Protein AF-A0A968A2F5-F1 (afdb_monomer)

Mean predicted aligned error: 7.73 Å

Sequence (148 aa):
MAWAINLDDDSDGNVIRYNYSTGHTTAGKGFAAIWTDSTGTCDNNIVHHNVINGDLNGIAIGDDWGDGSNGTFTGIEIYNNIYYGAAGGNGVAIYDDETVDVMRNNILYAGAGGLGLYDDGGSATLTTNTNNLYYIASGNVVLFGGSG

Solvent-accessible surface area (backbone atoms only — not comparable to full-atom values): 7167 Å² total; per-residue (Å²): 132,58,58,79,38,76,41,57,58,53,42,59,63,45,76,51,62,73,46,79,47,74,63,44,50,93,78,14,68,10,47,40,31,45,39,32,94,35,88,35,46,39,32,44,32,34,42,34,48,30,40,35,36,40,22,23,19,32,31,31,36,45,71,54,89,81,70,83,40,74,36,50,48,42,61,24,32,43,31,49,29,38,26,41,31,23,70,59,1,22,18,35,34,35,16,77,45,36,42,36,43,36,38,30,49,26,37,15,33,9,16,57,86,20,33,26,67,41,65,73,48,82,56,51,42,63,73,36,56,37,58,29,41,29,32,30,63,93,72,53,76,47,70,51,70,56,82,133

Nearest PDB structures (foldseek):
  4xla-assembly1_A  TM=4.898E-01  e=2.439E+00  Enterobacteria phage HK620
  4xon-assembly1_A  TM=4.667E-01  e=4.577E+00  Enterobacteria phage HK620
  6g0x-assembly1_A  TM=3.967E-01  e=3.009E+00  Enterobacteria phage HK620
  5zla-assembly1_D  TM=4.353E-01  e=7.735E+00  Pseudarthrobacter chlorophenolicus A6

Structure (mmCIF, N/CA/C/O backbone):
data_AF-A0A968A2F5-F1
#
_entry.id   AF-A0A968A2F5-F1
#
loop_
_atom_site.group_PDB
_atom_site.id
_atom_site.type_symbol
_atom_site.label_atom_id
_atom_site.label_alt_id
_atom_site.label_comp_id
_atom_site.label_asym_id
_atom_site.label_entity_id
_atom_site.label_seq_id
_atom_site.pdbx_PDB_ins_code
_atom_site.Cartn_x
_atom_site.Cartn_y
_atom_site.Cartn_z
_atom_site.occupancy
_atom_site.B_iso_or_equiv
_atom_site.auth_seq_id
_atom_site.auth_comp_id
_atom_site.auth_asym_id
_atom_site.auth_atom_id
_atom_site.pdbx_PDB_model_num
ATOM 1 N N . MET A 1 1 ? 10.697 -14.430 5.832 1.00 55.56 1 MET A N 1
ATOM 2 C CA . MET A 1 1 ? 9.497 -13.675 6.256 1.00 55.56 1 MET A CA 1
ATOM 3 C C . MET A 1 1 ? 8.286 -14.313 5.581 1.00 55.56 1 MET A C 1
ATOM 5 O O . MET A 1 1 ? 8.502 -15.155 4.720 1.00 55.56 1 MET A O 1
ATOM 9 N N . ALA A 1 2 ? 7.057 -14.042 6.023 1.00 62.28 2 ALA A N 1
ATOM 10 C CA . ALA A 1 2 ? 5.859 -14.628 5.418 1.00 62.28 2 ALA A CA 1
ATOM 11 C C . ALA A 1 2 ? 4.948 -13.513 4.902 1.00 62.28 2 ALA A C 1
ATOM 13 O O . ALA A 1 2 ? 4.644 -12.590 5.657 1.00 62.28 2 ALA A O 1
ATOM 14 N N . TRP A 1 3 ? 4.532 -13.647 3.646 1.00 72.88 3 TRP A N 1
ATOM 15 C CA . TRP A 1 3 ? 3.634 -12.742 2.929 1.00 72.88 3 TRP A CA 1
ATOM 16 C C . TRP A 1 3 ? 2.389 -13.515 2.538 1.00 72.88 3 TRP A C 1
ATOM 18 O O . TRP A 1 3 ? 2.482 -14.703 2.217 1.00 72.88 3 TRP A O 1
ATOM 28 N N . ALA A 1 4 ? 1.235 -12.853 2.553 1.00 76.69 4 ALA A N 1
ATOM 29 C CA . ALA A 1 4 ? 0.033 -13.467 2.006 1.00 76.69 4 ALA A CA 1
ATOM 30 C C . ALA A 1 4 ? 0.101 -13.491 0.472 1.00 76.69 4 ALA A C 1
ATOM 32 O O . ALA A 1 4 ? -0.127 -14.533 -0.142 1.00 76.69 4 ALA A O 1
ATOM 33 N N . ILE A 1 5 ? 0.441 -12.349 -0.134 1.00 83.75 5 ILE A N 1
ATOM 34 C CA . ILE A 1 5 ? 0.662 -12.179 -1.569 1.00 83.75 5 ILE A CA 1
ATOM 35 C C . ILE A 1 5 ? 1.891 -11.290 -1.757 1.00 83.75 5 ILE A C 1
ATOM 37 O O . ILE A 1 5 ? 1.991 -10.226 -1.148 1.00 83.75 5 ILE A O 1
ATOM 41 N N . ASN A 1 6 ? 2.804 -11.732 -2.617 1.00 82.88 6 ASN A N 1
ATOM 42 C CA . ASN A 1 6 ? 3.995 -10.981 -2.978 1.00 82.88 6 ASN A CA 1
ATOM 43 C C . ASN A 1 6 ? 4.040 -10.758 -4.492 1.00 82.88 6 ASN A C 1
ATOM 45 O O . ASN A 1 6 ? 3.753 -11.689 -5.250 1.00 82.88 6 ASN A O 1
ATOM 49 N N . LEU A 1 7 ? 4.358 -9.534 -4.902 1.00 83.25 7 LEU A N 1
ATOM 50 C CA . LEU A 1 7 ? 4.645 -9.133 -6.274 1.00 83.25 7 LEU A CA 1
ATOM 51 C C . LEU A 1 7 ? 6.114 -8.706 -6.304 1.00 83.25 7 LEU A C 1
ATOM 53 O O . LEU A 1 7 ? 6.442 -7.599 -5.887 1.00 83.25 7 LEU A O 1
ATOM 57 N N . ASP A 1 8 ? 6.971 -9.617 -6.750 1.00 78.12 8 ASP A N 1
ATOM 58 C CA . ASP A 1 8 ? 8.421 -9.421 -6.812 1.00 78.12 8 ASP A CA 1
ATOM 59 C C . ASP A 1 8 ? 8.874 -9.065 -8.226 1.00 78.12 8 ASP A C 1
ATOM 61 O O . ASP A 1 8 ? 8.255 -9.515 -9.192 1.00 78.12 8 ASP A O 1
ATOM 65 N N . ASP A 1 9 ? 9.979 -8.328 -8.301 1.00 74.50 9 ASP A N 1
ATOM 66 C CA . ASP A 1 9 ? 10.911 -8.194 -9.423 1.00 74.50 9 ASP A CA 1
ATOM 67 C C . ASP A 1 9 ? 10.265 -8.046 -10.805 1.00 74.50 9 ASP A C 1
ATOM 69 O O . ASP A 1 9 ? 9.872 -9.022 -11.448 1.00 74.50 9 ASP A O 1
ATOM 73 N N . ASP A 1 10 ? 10.220 -6.811 -11.306 1.00 75.75 10 ASP A N 1
ATOM 74 C CA . ASP A 1 10 ? 9.663 -6.497 -12.628 1.00 75.75 10 ASP A CA 1
ATOM 75 C C . ASP A 1 10 ? 8.189 -6.926 -12.791 1.00 75.75 10 ASP A C 1
ATOM 77 O O . ASP A 1 10 ? 7.709 -7.283 -13.874 1.00 75.75 10 ASP A O 1
ATOM 81 N N . SER A 1 11 ? 7.456 -6.949 -11.676 1.00 81.00 11 SER A N 1
ATOM 82 C CA . SER A 1 11 ? 6.044 -7.299 -11.654 1.00 81.00 11 SER A CA 1
ATOM 83 C C . SER A 1 11 ? 5.215 -6.139 -12.185 1.00 81.00 11 SER A C 1
ATOM 85 O O . SER A 1 11 ? 4.995 -5.168 -11.471 1.00 81.00 11 SER A O 1
ATOM 87 N N . ASP A 1 12 ? 4.670 -6.286 -13.394 1.00 88.38 12 ASP A N 1
ATOM 88 C CA . ASP A 1 12 ? 3.859 -5.248 -14.038 1.00 88.38 12 ASP A CA 1
ATOM 89 C C . ASP A 1 12 ? 2.386 -5.640 -14.215 1.00 88.38 12 ASP A C 1
ATOM 91 O O . ASP A 1 12 ? 2.045 -6.763 -14.599 1.00 88.38 12 ASP A O 1
ATOM 95 N N . GLY A 1 13 ? 1.486 -4.674 -14.019 1.00 91.31 13 GLY A N 1
ATOM 96 C CA . GLY A 1 13 ? 0.071 -4.786 -14.380 1.00 91.31 13 GLY A CA 1
ATOM 97 C C . GLY A 1 13 ? -0.730 -5.778 -13.532 1.00 91.31 13 GLY A C 1
ATOM 98 O O . GLY A 1 13 ? -1.770 -6.278 -13.979 1.00 91.31 13 GLY A O 1
ATOM 99 N N . ASN A 1 14 ? -0.266 -6.092 -12.322 1.00 91.75 14 ASN A N 1
ATOM 100 C CA . ASN A 1 14 ? -0.942 -7.036 -11.440 1.00 91.75 14 ASN A CA 1
ATOM 101 C C . ASN A 1 14 ? -2.108 -6.384 -10.695 1.00 91.75 14 ASN A C 1
ATOM 103 O O . ASN A 1 14 ? -2.114 -5.189 -10.404 1.00 91.75 14 ASN A O 1
ATOM 107 N N . VAL A 1 15 ? -3.104 -7.196 -10.328 1.00 93.75 15 VAL A N 1
ATOM 108 C CA . VAL A 1 15 ? -4.256 -6.733 -9.546 1.00 93.75 15 VAL A CA 1
ATOM 109 C C . VAL A 1 15 ? -4.520 -7.660 -8.366 1.00 93.75 15 VAL A C 1
ATOM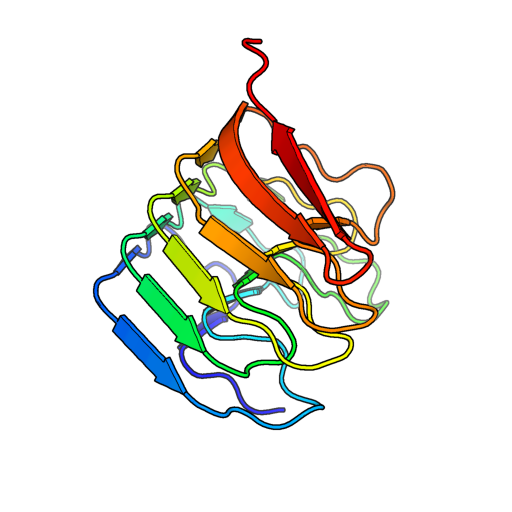 111 O O . VAL A 1 15 ? -4.919 -8.813 -8.543 1.00 93.75 15 VAL A O 1
ATOM 114 N N . ILE A 1 16 ? -4.393 -7.123 -7.154 1.00 91.19 16 ILE A N 1
ATOM 115 C CA . ILE A 1 16 ? -4.719 -7.800 -5.898 1.00 91.19 16 ILE A CA 1
ATOM 116 C C . ILE A 1 16 ? -6.048 -7.260 -5.380 1.00 91.19 16 ILE A C 1
ATOM 118 O O . ILE A 1 16 ? -6.145 -6.114 -4.933 1.00 91.19 16 ILE A O 1
ATOM 122 N N . ARG A 1 17 ? -7.095 -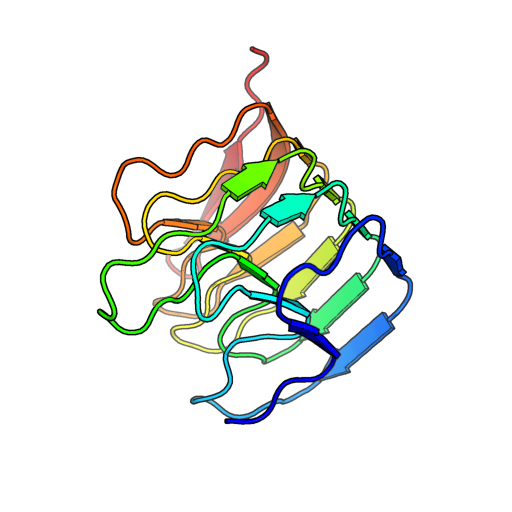8.090 -5.414 1.00 94.56 17 ARG A N 1
ATOM 123 C CA . ARG A 1 17 ? -8.442 -7.656 -5.034 1.00 94.56 17 ARG A CA 1
ATOM 124 C C . ARG A 1 17 ? -9.326 -8.730 -4.427 1.00 94.56 17 ARG A C 1
ATOM 126 O O . ARG A 1 17 ? -9.217 -9.895 -4.790 1.00 94.56 17 ARG A O 1
ATOM 133 N N . TYR A 1 18 ? -10.275 -8.289 -3.600 1.00 94.25 18 TYR A N 1
ATOM 134 C CA . TYR A 1 18 ? -11.316 -9.120 -2.981 1.00 94.25 18 TYR A CA 1
ATOM 135 C C . TYR A 1 18 ? -10.786 -10.235 -2.082 1.00 94.25 18 TYR A C 1
ATOM 137 O O . TYR A 1 18 ? -11.380 -11.308 -1.987 1.00 94.25 18 TYR A O 1
ATOM 145 N N . ASN A 1 19 ? -9.681 -9.965 -1.396 1.00 89.38 19 ASN A N 1
ATOM 146 C CA . ASN A 1 19 ? -9.104 -10.900 -0.450 1.00 89.38 19 ASN A CA 1
ATOM 147 C C . ASN A 1 19 ? -9.444 -10.530 0.994 1.00 89.38 19 ASN A C 1
ATOM 149 O O . ASN A 1 19 ? -9.640 -9.358 1.330 1.00 89.38 19 ASN A O 1
ATOM 153 N N . TYR A 1 20 ? -9.456 -11.550 1.849 1.00 88.69 20 TYR A N 1
ATOM 154 C CA . TYR A 1 20 ? -9.509 -11.408 3.297 1.00 88.69 20 TYR A CA 1
ATOM 155 C C . TYR A 1 20 ? -8.275 -12.067 3.914 1.00 88.69 20 TYR A C 1
ATOM 157 O O . TYR A 1 20 ? -8.062 -13.262 3.714 1.00 88.69 20 TYR A O 1
ATOM 165 N N . SER A 1 21 ? -7.483 -11.297 4.658 1.00 81.31 21 SER A N 1
ATOM 166 C CA . SER A 1 21 ? -6.286 -11.779 5.353 1.00 81.31 21 SER A CA 1
ATOM 167 C C . SER A 1 21 ? -6.401 -11.618 6.851 1.00 81.31 21 SER A C 1
ATOM 169 O O . SER A 1 21 ? -6.893 -10.597 7.341 1.00 81.31 21 SER A O 1
ATOM 171 N N . THR A 1 22 ? -5.913 -12.625 7.573 1.00 81.94 22 THR A N 1
ATOM 172 C CA . THR A 1 22 ? -5.855 -12.615 9.030 1.00 81.94 22 THR A CA 1
ATOM 173 C C . THR A 1 22 ? -4.541 -13.184 9.546 1.00 81.94 22 THR A C 1
ATOM 175 O O . THR A 1 22 ? -4.221 -14.333 9.240 1.00 81.94 22 THR A O 1
ATOM 178 N N . GLY A 1 23 ? -3.875 -12.455 10.441 1.00 65.88 23 GLY A N 1
ATOM 179 C CA . GLY A 1 23 ? -2.956 -13.038 11.420 1.00 65.88 23 GLY A CA 1
ATOM 180 C C . GLY A 1 23 ? -1.593 -13.504 10.903 1.00 65.88 23 GLY A C 1
ATOM 181 O O . GLY A 1 23 ? -1.073 -14.499 11.416 1.00 65.88 23 GLY A O 1
ATOM 182 N N . HIS A 1 24 ? -0.975 -12.796 9.959 1.00 60.62 24 HIS A N 1
ATOM 183 C CA . HIS A 1 24 ? 0.447 -12.977 9.676 1.00 60.62 24 HIS A CA 1
ATOM 184 C C . HIS A 1 24 ? 1.224 -12.269 10.789 1.00 60.62 24 HIS A C 1
ATOM 186 O O . HIS A 1 24 ? 0.960 -11.125 11.135 1.00 60.62 24 HIS A O 1
ATOM 192 N N . THR A 1 25 ? 2.099 -13.032 11.437 1.00 53.72 25 THR A N 1
ATOM 193 C CA . THR A 1 25 ? 2.786 -12.737 12.705 1.00 53.72 25 THR A CA 1
ATOM 194 C C . THR A 1 25 ? 3.290 -11.293 12.875 1.00 53.72 25 THR A C 1
ATOM 196 O O . THR A 1 25 ? 3.543 -10.577 11.913 1.00 53.72 25 THR A O 1
ATOM 199 N N . THR A 1 26 ? 3.571 -10.893 14.123 1.00 54.31 26 THR A N 1
ATOM 200 C CA . THR A 1 26 ? 4.153 -9.587 14.522 1.00 54.31 26 THR A CA 1
ATOM 201 C C . THR A 1 26 ? 5.496 -9.219 13.861 1.00 54.31 26 THR A C 1
ATOM 203 O O . THR A 1 26 ? 6.089 -8.212 14.225 1.00 54.31 26 THR A O 1
ATOM 206 N N . ALA A 1 27 ? 6.005 -10.035 12.935 1.00 55.41 27 ALA A N 1
ATOM 207 C CA . ALA A 1 27 ? 7.232 -9.821 12.174 1.00 55.41 27 ALA A CA 1
ATOM 208 C C . ALA A 1 27 ? 7.034 -9.928 10.641 1.00 55.41 27 ALA A C 1
ATOM 210 O O . ALA A 1 27 ? 8.019 -9.928 9.906 1.00 55.41 27 ALA A O 1
ATOM 211 N N . GLY A 1 28 ? 5.800 -10.078 10.140 1.00 54.97 28 GLY A N 1
ATOM 212 C CA . GLY A 1 28 ? 5.505 -10.186 8.705 1.00 54.97 28 GLY A CA 1
ATOM 213 C C . GLY A 1 28 ? 5.200 -8.832 8.061 1.00 54.97 28 GLY A C 1
ATOM 214 O O . GLY A 1 28 ? 4.283 -8.137 8.498 1.00 54.97 28 GLY A O 1
ATOM 215 N N . LYS A 1 29 ? 5.929 -8.462 6.999 1.00 56.03 29 LYS A N 1
ATOM 216 C CA . LYS A 1 29 ? 5.636 -7.275 6.178 1.00 56.03 29 LYS A CA 1
ATOM 217 C C . LYS A 1 29 ? 4.468 -7.561 5.216 1.00 56.03 29 LYS A C 1
ATOM 219 O O . LYS A 1 29 ? 4.661 -7.841 4.050 1.00 56.03 29 LYS A O 1
ATOM 224 N N . GLY A 1 30 ? 3.259 -7.505 5.759 1.00 57.50 30 GLY A N 1
ATOM 225 C CA . GLY A 1 30 ? 1.977 -7.296 5.083 1.00 57.50 30 GLY A CA 1
ATOM 226 C C . GLY A 1 30 ? 1.402 -8.269 4.057 1.00 57.50 30 GLY A C 1
ATOM 227 O O . GLY A 1 30 ? 1.962 -9.305 3.708 1.00 57.50 30 GLY A O 1
ATOM 228 N N . PHE A 1 31 ? 0.160 -7.940 3.682 1.00 64.06 31 PHE A N 1
ATOM 229 C CA . PHE A 1 31 ? -0.733 -8.732 2.839 1.00 64.06 31 PHE A CA 1
ATOM 230 C C . PHE A 1 31 ? -0.363 -8.651 1.357 1.00 64.06 31 PHE A C 1
ATOM 232 O O . PHE A 1 31 ? -0.455 -9.655 0.655 1.00 64.06 31 PHE A O 1
ATOM 239 N N . ALA A 1 32 ? 0.037 -7.462 0.906 1.00 58.09 32 ALA A N 1
ATOM 240 C CA . ALA A 1 32 ? 0.553 -7.203 -0.428 1.00 58.09 32 ALA A CA 1
ATOM 241 C C . ALA A 1 32 ? 1.892 -6.484 -0.289 1.00 58.09 32 ALA A C 1
ATOM 243 O O . ALA A 1 32 ? 1.951 -5.393 0.285 1.00 58.09 32 ALA A O 1
ATOM 244 N N . ALA A 1 33 ? 2.932 -7.126 -0.794 1.00 61.97 33 ALA A N 1
ATOM 245 C CA . ALA A 1 33 ? 4.250 -6.558 -0.980 1.00 61.97 33 ALA A CA 1
ATOM 246 C C . ALA A 1 33 ? 4.466 -6.351 -2.485 1.00 61.97 33 ALA A C 1
ATOM 248 O O . ALA A 1 33 ? 4.164 -7.252 -3.266 1.00 61.97 33 ALA A O 1
ATOM 249 N N . ILE A 1 34 ? 4.886 -5.151 -2.888 1.00 65.38 34 ILE A N 1
ATOM 250 C CA . ILE A 1 34 ? 5.361 -4.873 -4.250 1.00 65.38 34 ILE A CA 1
ATOM 251 C C . ILE A 1 34 ? 6.826 -4.485 -4.118 1.00 65.38 34 ILE A C 1
ATOM 253 O O . ILE A 1 34 ? 7.119 -3.467 -3.483 1.00 65.38 34 ILE A O 1
ATOM 257 N N . TRP A 1 35 ? 7.711 -5.305 -4.676 1.00 73.19 35 TRP A N 1
ATOM 258 C CA . TRP A 1 35 ? 9.145 -5.299 -4.397 1.00 73.19 35 TRP A CA 1
ATOM 259 C C . TRP A 1 35 ? 9.991 -5.393 -5.661 1.00 73.19 35 TRP A C 1
ATOM 261 O O . TRP A 1 35 ? 9.545 -5.912 -6.681 1.00 73.19 35 TRP A O 1
ATOM 271 N N . THR A 1 36 ? 11.225 -4.903 -5.564 1.00 62.06 36 THR A N 1
ATOM 272 C CA . THR A 1 36 ? 12.288 -5.119 -6.550 1.00 62.06 36 THR A CA 1
ATOM 273 C C . THR A 1 36 ? 13.594 -5.342 -5.794 1.00 62.06 36 THR A C 1
ATOM 275 O O . THR A 1 36 ? 13.967 -4.493 -4.987 1.00 62.06 36 THR A O 1
ATOM 278 N N . ASP A 1 37 ? 14.310 -6.430 -6.055 1.00 59.81 37 ASP A N 1
ATOM 279 C CA . ASP A 1 37 ? 15.638 -6.693 -5.475 1.00 59.81 37 ASP A CA 1
ATOM 280 C C . ASP A 1 37 ? 16.799 -6.008 -6.231 1.00 59.81 37 ASP A C 1
ATOM 282 O O . ASP A 1 37 ? 17.973 -6.184 -5.901 1.00 59.81 37 ASP A O 1
ATOM 286 N N . SER A 1 38 ? 16.485 -5.262 -7.292 1.00 63.59 38 SER A N 1
ATOM 287 C CA . SER A 1 38 ? 17.456 -4.763 -8.268 1.00 63.59 38 SER A CA 1
ATOM 288 C C . SER A 1 38 ? 16.940 -3.531 -9.027 1.00 63.59 38 SER A C 1
ATOM 290 O O . SER A 1 38 ? 15.928 -2.936 -8.662 1.00 63.59 38 SER A O 1
ATOM 292 N N . THR A 1 39 ? 17.627 -3.122 -10.104 1.00 65.75 39 THR A N 1
ATOM 293 C CA . THR A 1 39 ? 17.292 -1.966 -10.966 1.00 65.75 39 THR A CA 1
ATOM 294 C C . THR A 1 39 ? 16.033 -2.175 -11.828 1.00 65.75 39 THR A C 1
ATOM 296 O O . THR A 1 39 ? 15.984 -1.724 -12.976 1.00 65.75 39 THR A O 1
ATOM 299 N N . GLY A 1 40 ? 15.068 -2.928 -11.312 1.00 68.69 40 GLY A N 1
ATOM 300 C CA . GLY A 1 40 ? 13.841 -3.313 -11.985 1.00 68.69 40 GLY A CA 1
ATOM 301 C C . GLY A 1 40 ? 12.790 -2.209 -12.010 1.00 68.69 40 GLY A C 1
ATOM 302 O O . GLY A 1 40 ? 12.993 -1.098 -11.514 1.00 68.69 40 GLY A O 1
ATOM 303 N N . THR A 1 41 ? 11.660 -2.499 -12.637 1.00 76.44 41 THR A N 1
ATOM 304 C CA . THR A 1 41 ? 10.516 -1.591 -12.750 1.00 76.44 41 THR A CA 1
ATOM 305 C C . THR A 1 41 ? 9.247 -2.317 -12.325 1.00 76.44 41 THR A C 1
ATOM 307 O O . THR A 1 41 ? 8.919 -3.345 -12.893 1.00 76.44 41 THR A O 1
ATOM 310 N N . CYS A 1 42 ? 8.541 -1.796 -11.327 1.00 81.25 42 CYS A N 1
ATOM 311 C CA . CYS A 1 42 ? 7.270 -2.338 -10.861 1.00 81.25 42 CYS A CA 1
ATOM 312 C C . CYS A 1 42 ? 6.151 -1.363 -11.213 1.00 81.25 42 CYS A C 1
ATOM 314 O O . CYS A 1 42 ? 5.878 -0.420 -10.462 1.00 81.25 42 CYS A O 1
ATOM 316 N N . ASP A 1 43 ? 5.470 -1.629 -12.326 1.00 87.06 43 ASP A N 1
ATOM 317 C CA . ASP A 1 43 ? 4.547 -0.677 -12.925 1.00 87.06 43 ASP A CA 1
ATOM 318 C C . ASP A 1 43 ? 3.091 -1.134 -12.929 1.00 87.06 43 ASP A C 1
ATOM 320 O O . ASP A 1 43 ? 2.742 -2.286 -13.184 1.00 87.06 43 ASP A O 1
ATOM 324 N N . ASN A 1 44 ? 2.183 -0.175 -12.748 1.00 91.06 44 ASN A N 1
ATOM 325 C CA . ASN A 1 44 ? 0.741 -0.352 -12.936 1.00 91.06 44 ASN A CA 1
ATOM 326 C C . ASN A 1 44 ? 0.120 -1.461 -12.066 1.00 91.06 44 ASN A C 1
ATOM 328 O O . ASN A 1 44 ? -0.868 -2.091 -12.461 1.00 91.06 44 ASN A O 1
ATOM 332 N N . ASN A 1 45 ? 0.690 -1.721 -10.887 1.00 90.44 45 ASN A N 1
ATOM 333 C CA . ASN A 1 45 ? 0.134 -2.684 -9.944 1.00 90.44 45 ASN A CA 1
ATOM 334 C C . ASN A 1 45 ? -0.955 -2.041 -9.086 1.00 90.44 45 ASN A C 1
ATOM 336 O O . ASN A 1 45 ? -0.806 -0.937 -8.560 1.00 90.44 45 ASN A O 1
ATOM 340 N N . ILE A 1 46 ? -2.058 -2.766 -8.909 1.00 93.62 46 ILE A N 1
ATOM 341 C CA . ILE A 1 46 ? -3.258 -2.249 -8.257 1.00 93.62 46 ILE A CA 1
ATOM 342 C C . ILE A 1 46 ? -3.661 -3.144 -7.089 1.00 93.62 46 ILE A C 1
ATOM 344 O O . ILE A 1 46 ? -3.927 -4.336 -7.255 1.00 93.62 46 ILE A O 1
ATOM 348 N N . VAL A 1 47 ? -3.823 -2.552 -5.908 1.00 93.56 47 VAL A N 1
ATOM 349 C CA . VAL A 1 47 ? -4.311 -3.227 -4.701 1.00 93.56 47 VAL A CA 1
ATOM 350 C C . VAL A 1 47 ? -5.634 -2.606 -4.273 1.00 93.56 47 VAL A C 1
ATOM 352 O O . VAL A 1 47 ? -5.680 -1.458 -3.822 1.00 93.56 47 VAL A O 1
ATOM 355 N N . HIS A 1 48 ? -6.739 -3.350 -4.389 1.00 95.69 48 HIS A N 1
ATOM 356 C CA . HIS A 1 48 ? -8.049 -2.778 -4.095 1.00 95.69 48 HIS A CA 1
ATOM 357 C C . HIS A 1 48 ? -9.104 -3.712 -3.498 1.00 95.69 48 HIS A C 1
ATOM 359 O O . HIS A 1 48 ? -9.196 -4.885 -3.842 1.00 95.69 48 HIS A O 1
ATOM 365 N N . HIS A 1 49 ? -10.040 -3.160 -2.720 1.00 96.31 49 HIS A N 1
ATOM 366 C CA . HIS A 1 49 ? -11.167 -3.915 -2.143 1.00 96.31 49 HIS A CA 1
ATOM 367 C C . HIS A 1 49 ? -10.734 -5.143 -1.318 1.00 96.31 49 HIS A C 1
ATOM 369 O O . HIS A 1 49 ? -11.404 -6.177 -1.342 1.00 96.31 49 HIS A O 1
ATOM 375 N N . ASN A 1 50 ? -9.606 -5.050 -0.613 1.00 92.81 50 ASN A N 1
ATOM 376 C CA . ASN A 1 50 ? -9.139 -6.088 0.304 1.00 92.81 50 ASN A CA 1
ATOM 377 C C . ASN A 1 50 ? -9.484 -5.730 1.754 1.00 92.81 50 ASN A C 1
ATOM 379 O O . ASN A 1 50 ? -9.614 -4.555 2.104 1.00 92.81 50 ASN A O 1
ATOM 383 N N . VAL A 1 51 ? -9.607 -6.750 2.602 1.00 91.88 51 VAL A N 1
ATOM 384 C CA . VAL A 1 51 ? -9.760 -6.602 4.053 1.00 91.88 51 VAL A CA 1
ATOM 385 C C . VAL A 1 51 ? -8.604 -7.321 4.743 1.00 91.88 51 VAL A C 1
ATOM 387 O O . VAL A 1 51 ? -8.432 -8.527 4.583 1.00 91.88 51 VAL A O 1
ATOM 390 N N . ILE A 1 52 ? -7.819 -6.579 5.516 1.00 88.56 52 ILE A N 1
ATOM 391 C CA . ILE A 1 52 ? -6.562 -7.036 6.112 1.00 88.56 52 ILE A CA 1
ATOM 392 C C . ILE A 1 52 ? -6.644 -6.846 7.626 1.00 88.56 52 ILE A C 1
ATOM 394 O O . ILE A 1 52 ? -6.944 -5.748 8.095 1.00 88.56 52 ILE A O 1
ATOM 398 N N . ASN A 1 53 ? -6.414 -7.908 8.397 1.00 86.62 53 ASN A N 1
ATOM 399 C CA . ASN A 1 53 ? -6.631 -7.904 9.841 1.00 86.62 53 ASN A CA 1
ATOM 400 C C . ASN A 1 53 ? -5.473 -8.557 10.614 1.00 86.62 53 ASN A C 1
ATOM 402 O O . ASN A 1 53 ? -5.260 -9.766 10.541 1.00 86.62 53 ASN A O 1
ATOM 406 N N . GLY A 1 54 ? -4.787 -7.768 11.437 1.00 78.25 54 GLY A N 1
ATOM 407 C CA . GLY A 1 54 ? -3.792 -8.241 12.398 1.00 78.25 54 GLY A CA 1
ATOM 408 C C . GLY A 1 54 ? -2.381 -8.441 11.845 1.00 78.25 54 GLY A C 1
ATOM 409 O O . GLY A 1 54 ? -1.531 -8.913 12.595 1.00 78.25 54 GLY A O 1
ATOM 410 N N . ASP A 1 55 ? -2.129 -8.075 10.588 1.00 77.81 55 ASP A N 1
ATOM 411 C CA . ASP A 1 55 ? -0.783 -8.068 10.002 1.00 77.81 55 ASP A CA 1
ATOM 412 C C . ASP A 1 55 ? 0.025 -6.859 10.543 1.00 77.81 55 ASP A C 1
ATOM 414 O O . ASP A 1 55 ? -0.567 -5.878 11.004 1.00 77.81 55 ASP A O 1
ATOM 418 N N . LEU A 1 56 ? 1.369 -6.924 10.545 1.00 80.88 56 LEU A N 1
ATOM 419 C CA . LEU A 1 56 ? 2.210 -5.804 11.009 1.00 80.88 56 LEU A CA 1
ATOM 420 C C . LEU A 1 56 ? 2.172 -4.636 10.020 1.00 80.88 56 LEU A C 1
ATOM 422 O O . LEU A 1 56 ? 2.078 -3.500 10.441 1.00 80.88 56 LEU A O 1
ATOM 426 N N . ASN A 1 57 ? 2.207 -4.886 8.719 1.00 81.69 57 ASN A N 1
ATOM 427 C CA . ASN A 1 57 ? 1.844 -3.874 7.728 1.00 81.69 57 ASN A CA 1
ATOM 428 C C . ASN A 1 57 ? 0.608 -4.369 6.980 1.00 81.69 57 ASN A C 1
ATOM 430 O O . ASN A 1 57 ? 0.470 -5.567 6.786 1.00 81.69 57 ASN A O 1
ATOM 434 N N . GLY A 1 58 ? -0.304 -3.507 6.547 1.00 85.75 58 GLY A N 1
ATOM 435 C CA . GLY A 1 58 ? -1.390 -3.929 5.665 1.00 85.75 58 GLY A CA 1
ATOM 436 C C . GLY A 1 58 ? -0.858 -4.164 4.257 1.00 85.75 58 GLY A C 1
ATOM 437 O O . GLY A 1 58 ? -0.888 -5.279 3.743 1.00 85.75 58 GLY A O 1
ATOM 438 N N . ILE A 1 59 ? -0.326 -3.105 3.660 1.00 88.06 59 ILE A N 1
ATOM 439 C CA . ILE A 1 59 ? 0.309 -3.096 2.339 1.00 88.06 59 ILE A CA 1
ATOM 440 C C . ILE A 1 59 ? 1.702 -2.489 2.505 1.00 88.06 59 ILE A C 1
ATOM 442 O O . ILE A 1 59 ? 1.844 -1.486 3.206 1.00 88.06 59 ILE A O 1
ATOM 446 N N . ALA A 1 60 ? 2.712 -3.097 1.891 1.00 85.31 60 ALA A N 1
ATOM 447 C CA . ALA A 1 60 ? 4.079 -2.593 1.870 1.00 85.31 60 ALA A CA 1
ATOM 448 C C . ALA A 1 60 ? 4.515 -2.355 0.417 1.00 85.31 60 ALA A C 1
ATOM 450 O O . ALA A 1 60 ? 4.339 -3.232 -0.427 1.00 85.31 60 ALA A O 1
ATOM 451 N N . ILE A 1 61 ? 5.056 -1.174 0.136 1.00 84.19 61 ILE A N 1
ATOM 452 C CA . ILE A 1 61 ? 5.600 -0.780 -1.170 1.00 84.19 61 ILE A CA 1
ATOM 453 C C . ILE A 1 61 ? 7.058 -0.429 -0.957 1.00 84.19 61 ILE A C 1
ATOM 455 O O . ILE A 1 61 ? 7.302 0.412 -0.102 1.00 84.19 61 ILE A O 1
ATOM 459 N N . GLY A 1 62 ? 7.977 -1.036 -1.707 1.00 76.19 62 GLY A N 1
ATOM 460 C CA . GLY A 1 62 ? 9.409 -0.782 -1.525 1.00 76.19 62 GLY A CA 1
ATOM 461 C C . GLY A 1 62 ? 9.952 -1.384 -0.230 1.00 76.19 62 GLY A C 1
ATOM 462 O O . GLY A 1 62 ? 9.268 -1.373 0.788 1.00 76.19 62 GLY A O 1
ATOM 463 N N . ASP A 1 63 ? 11.124 -2.009 -0.280 1.00 63.03 63 ASP A N 1
ATOM 464 C CA . ASP A 1 63 ? 11.900 -2.474 0.882 1.00 63.03 63 ASP A CA 1
ATOM 465 C C . ASP A 1 63 ? 13.214 -3.071 0.352 1.00 63.03 63 ASP A C 1
ATOM 467 O O . ASP A 1 63 ? 13.277 -4.271 0.078 1.00 63.03 63 ASP A O 1
ATOM 471 N N . ASP A 1 64 ? 14.253 -2.257 0.160 1.00 57.84 64 ASP A N 1
ATOM 472 C CA . ASP A 1 64 ? 15.509 -2.699 -0.472 1.00 57.84 64 ASP A CA 1
ATOM 473 C C . ASP A 1 64 ? 16.542 -3.265 0.525 1.00 57.84 64 ASP A C 1
ATOM 475 O O . ASP A 1 64 ? 17.632 -3.693 0.147 1.00 57.84 64 ASP A O 1
ATOM 479 N N . TRP A 1 65 ? 16.211 -3.277 1.821 1.00 57.12 65 TRP A N 1
ATOM 480 C CA . TRP A 1 65 ? 17.066 -3.756 2.923 1.00 57.12 65 TRP A CA 1
ATOM 481 C C . TRP A 1 65 ? 18.481 -3.149 2.939 1.00 57.12 65 TRP A C 1
ATOM 483 O O . TRP A 1 65 ? 19.407 -3.734 3.515 1.00 57.12 65 TRP A O 1
ATOM 493 N N . GLY A 1 66 ? 18.651 -1.951 2.385 1.00 54.12 66 GLY A N 1
ATOM 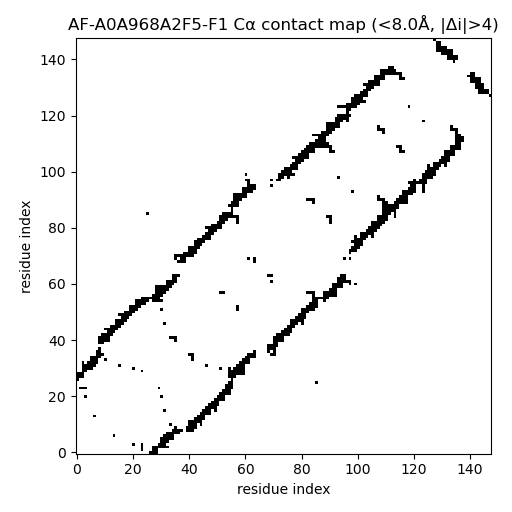494 C CA . GLY A 1 66 ? 19.920 -1.241 2.319 1.00 54.12 66 GLY A CA 1
ATOM 495 C C . GLY A 1 66 ? 20.829 -1.669 1.167 1.00 54.12 66 GLY A C 1
ATOM 496 O O . GLY A 1 66 ? 22.031 -1.399 1.255 1.00 54.12 66 GLY A O 1
ATOM 497 N N . ASP A 1 67 ? 20.306 -2.322 0.121 1.00 55.81 67 ASP A N 1
ATOM 498 C CA . ASP A 1 67 ? 21.087 -2.661 -1.082 1.00 55.81 67 ASP A CA 1
ATOM 499 C C . ASP A 1 67 ? 21.292 -1.453 -2.026 1.00 55.81 67 ASP A C 1
ATOM 501 O O . ASP A 1 67 ? 22.065 -1.514 -2.986 1.00 55.81 67 ASP A O 1
ATOM 505 N N . GLY A 1 68 ? 20.693 -0.299 -1.707 1.00 53.38 68 GLY A N 1
ATOM 506 C CA . GLY A 1 68 ? 20.941 0.989 -2.357 1.00 53.38 68 GLY A CA 1
ATOM 507 C C . GLY A 1 68 ? 20.505 1.028 -3.822 1.00 53.38 68 GLY A C 1
ATOM 508 O O . GLY A 1 68 ? 21.045 1.815 -4.606 1.00 53.38 68 GLY A O 1
ATOM 509 N N . SER A 1 69 ? 19.576 0.152 -4.197 1.00 54.66 69 SER A N 1
ATOM 510 C CA . SER A 1 69 ? 19.116 -0.094 -5.559 1.00 54.66 69 SER A CA 1
ATOM 511 C C . SER A 1 69 ? 17.600 0.053 -5.601 1.00 54.66 69 SER A C 1
ATOM 513 O O . SER A 1 69 ? 16.869 -0.934 -5.597 1.00 54.66 69 SER A O 1
ATOM 515 N N . ASN A 1 70 ? 17.128 1.294 -5.692 1.00 63.06 70 ASN A N 1
ATOM 516 C CA . ASN A 1 70 ? 15.699 1.564 -5.789 1.00 63.06 70 ASN A CA 1
ATOM 517 C C . ASN A 1 70 ? 15.247 1.279 -7.225 1.00 63.06 70 ASN A C 1
ATOM 519 O O . ASN A 1 70 ? 15.617 2.001 -8.162 1.00 63.06 70 ASN A O 1
ATOM 523 N N . GLY A 1 71 ? 14.458 0.221 -7.408 1.00 66.75 71 GLY A N 1
ATOM 524 C CA . GLY A 1 71 ? 13.690 0.029 -8.630 1.00 66.75 71 GLY A CA 1
ATOM 525 C C . GLY A 1 71 ? 12.772 1.226 -8.899 1.00 66.75 71 GLY A C 1
ATOM 526 O O . GLY A 1 71 ? 1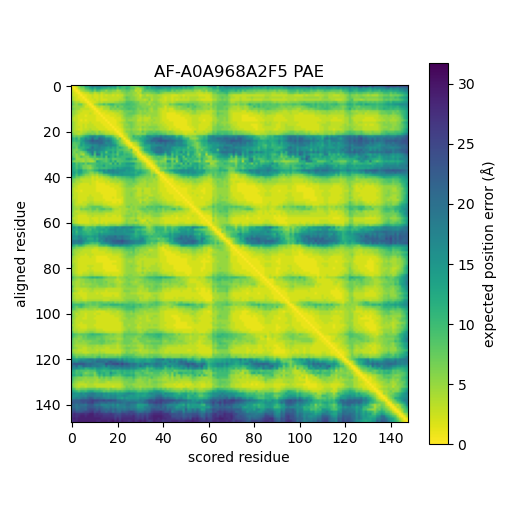2.519 2.069 -8.036 1.00 66.75 71 GLY A O 1
ATOM 527 N N . THR A 1 72 ? 12.272 1.339 -10.125 1.00 77.38 72 THR A N 1
ATOM 528 C CA . THR A 1 72 ? 11.277 2.369 -10.453 1.00 77.38 72 THR A CA 1
ATOM 529 C C . THR A 1 72 ? 9.883 1.842 -10.141 1.00 77.38 72 THR A C 1
ATOM 531 O O . THR A 1 72 ? 9.507 0.783 -10.628 1.00 77.38 72 THR A O 1
ATOM 534 N N . PHE A 1 73 ? 9.110 2.589 -9.354 1.00 82.00 73 PHE A N 1
ATOM 535 C CA . PHE A 1 73 ? 7.707 2.288 -9.071 1.00 82.00 73 PHE A CA 1
ATOM 536 C C . PHE A 1 73 ? 6.840 3.373 -9.706 1.00 82.00 73 PHE A C 1
ATOM 538 O O . PHE A 1 73 ? 6.961 4.543 -9.339 1.00 82.00 73 PHE A O 1
ATOM 545 N N . THR A 1 74 ? 5.973 3.021 -10.658 1.00 86.00 74 THR A N 1
ATOM 546 C CA . THR A 1 74 ? 5.000 3.972 -11.220 1.00 86.00 74 THR A CA 1
ATOM 547 C C . THR A 1 74 ? 3.652 3.329 -11.541 1.00 86.00 74 THR A C 1
ATOM 549 O O . THR A 1 74 ? 3.523 2.124 -11.728 1.00 86.00 74 THR A O 1
ATOM 552 N N . GLY A 1 75 ? 2.586 4.125 -11.571 1.00 88.12 75 GLY A N 1
ATOM 553 C CA . GLY A 1 75 ? 1.223 3.633 -11.762 1.00 88.12 75 GLY A CA 1
ATOM 554 C C . GLY A 1 75 ? 0.719 2.762 -10.607 1.00 88.12 75 GLY A C 1
ATOM 555 O O . GLY A 1 75 ? -0.201 1.968 -10.805 1.00 88.12 75 GLY A O 1
ATOM 556 N N . ILE A 1 76 ? 1.303 2.873 -9.412 1.00 89.38 76 ILE A N 1
ATOM 557 C CA . ILE A 1 76 ? 0.888 2.077 -8.257 1.00 89.38 76 ILE A CA 1
ATOM 558 C C . ILE A 1 76 ? -0.387 2.670 -7.659 1.00 89.38 76 ILE A C 1
ATOM 560 O O . ILE A 1 76 ? -0.429 3.827 -7.230 1.00 89.38 76 ILE A O 1
ATOM 564 N N . GLU A 1 77 ? -1.443 1.858 -7.587 1.00 93.44 77 GLU A N 1
ATOM 565 C CA . GLU A 1 77 ? -2.734 2.285 -7.052 1.00 93.44 77 GLU A CA 1
ATOM 566 C C . GLU A 1 77 ? -3.193 1.437 -5.860 1.00 93.44 77 GLU A C 1
ATOM 568 O O . GLU A 1 77 ? -3.314 0.214 -5.935 1.00 93.44 77 GLU A O 1
ATOM 573 N N . ILE A 1 78 ? -3.560 2.100 -4.764 1.00 92.88 78 ILE A N 1
ATOM 574 C CA . ILE A 1 78 ? -4.075 1.495 -3.535 1.00 92.88 78 ILE A CA 1
ATOM 575 C C . ILE A 1 78 ? -5.420 2.134 -3.180 1.00 92.88 78 ILE A C 1
ATOM 577 O O . ILE A 1 78 ? -5.483 3.279 -2.717 1.00 92.88 78 ILE A O 1
ATOM 581 N N . TYR A 1 79 ? -6.528 1.405 -3.344 1.00 94.56 79 TYR A N 1
ATOM 582 C CA . TYR A 1 79 ? -7.845 1.980 -3.053 1.00 94.56 79 TYR A CA 1
ATOM 583 C C . TYR A 1 79 ? -8.921 1.033 -2.532 1.00 94.56 79 TYR A C 1
ATOM 585 O O . TYR A 1 79 ? -8.945 -0.157 -2.819 1.00 94.56 79 TYR A O 1
ATOM 593 N N . ASN A 1 80 ? -9.896 1.584 -1.806 1.00 95.56 80 ASN A N 1
ATOM 594 C CA . ASN A 1 80 ? -11.021 0.830 -1.234 1.00 95.56 80 ASN A CA 1
ATOM 595 C C . ASN A 1 80 ? -10.592 -0.347 -0.335 1.00 95.56 80 ASN A C 1
ATOM 597 O O . ASN A 1 80 ? -11.336 -1.319 -0.209 1.00 95.56 80 ASN A O 1
ATOM 601 N N . ASN A 1 81 ? -9.404 -0.307 0.267 1.00 93.38 81 ASN A N 1
ATOM 602 C CA . ASN A 1 81 ? -8.955 -1.345 1.191 1.00 93.38 81 ASN A CA 1
ATOM 603 C C . ASN A 1 81 ? -9.349 -1.003 2.629 1.00 93.38 81 ASN A C 1
ATOM 605 O O . ASN A 1 81 ? -9.440 0.167 3.006 1.00 93.38 81 ASN A O 1
ATOM 609 N N . ILE A 1 82 ? -9.549 -2.035 3.442 1.00 92.00 82 ILE A N 1
ATOM 610 C CA . ILE A 1 82 ? -9.751 -1.910 4.883 1.00 92.00 82 ILE A CA 1
ATOM 611 C C . ILE A 1 82 ? -8.605 -2.628 5.579 1.00 92.00 82 ILE A C 1
ATOM 613 O O . ILE A 1 82 ? -8.388 -3.817 5.361 1.00 92.00 82 ILE A O 1
ATOM 617 N N . TYR A 1 83 ? -7.908 -1.913 6.448 1.00 90.12 83 TYR A N 1
ATOM 618 C CA . TYR A 1 83 ? -6.877 -2.454 7.312 1.00 90.12 83 TYR A CA 1
ATOM 619 C C . TYR A 1 83 ? -7.256 -2.263 8.775 1.00 90.12 83 TYR A C 1
ATOM 621 O O . TYR A 1 83 ? -7.648 -1.170 9.190 1.00 90.12 83 TYR A O 1
ATOM 629 N N . TYR A 1 84 ? -7.095 -3.329 9.549 1.00 87.50 84 TYR A N 1
ATOM 630 C CA . TYR A 1 84 ? -7.183 -3.338 10.998 1.00 87.50 84 TYR A CA 1
ATOM 631 C C . TYR A 1 84 ? -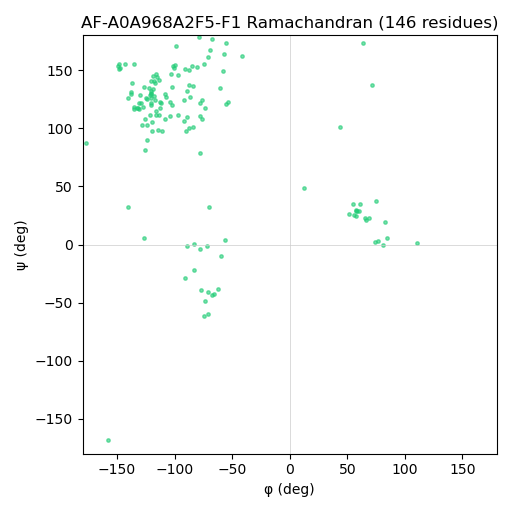5.886 -3.906 11.573 1.00 87.50 84 TYR A C 1
ATOM 633 O O . TYR A 1 84 ? -5.648 -5.111 11.528 1.00 87.50 84 TYR A O 1
ATOM 641 N N . GLY A 1 85 ? -5.024 -3.028 12.069 1.00 78.12 85 GLY A N 1
ATOM 642 C CA . GLY A 1 85 ? -3.644 -3.353 12.393 1.00 78.12 85 GLY A CA 1
ATOM 643 C C . GLY A 1 85 ? -3.408 -3.962 13.761 1.00 78.12 85 GLY A C 1
ATOM 644 O O . GLY A 1 85 ? -4.123 -3.695 14.732 1.00 78.12 85 GLY A O 1
ATOM 645 N N . ALA A 1 86 ? -2.328 -4.736 13.838 1.00 80.06 86 ALA A N 1
ATOM 646 C CA . ALA A 1 86 ? -1.719 -5.130 15.099 1.00 80.06 86 ALA A CA 1
ATOM 647 C C . ALA A 1 86 ? -1.051 -3.933 15.807 1.00 80.06 86 ALA A C 1
ATOM 649 O O . ALA A 1 86 ? -0.856 -2.858 15.234 1.00 80.06 86 ALA A O 1
ATOM 650 N N . ALA A 1 87 ? -0.687 -4.114 17.080 1.00 82.44 87 ALA A N 1
ATOM 651 C CA . ALA A 1 87 ? 0.133 -3.136 17.796 1.00 82.44 87 ALA A CA 1
ATOM 652 C C . ALA A 1 87 ? 1.493 -2.958 17.095 1.00 82.44 87 ALA A C 1
ATOM 654 O O . ALA A 1 87 ? 2.121 -3.940 16.708 1.00 82.44 87 ALA A O 1
ATOM 655 N N . GLY A 1 88 ? 1.923 -1.705 16.934 1.00 79.62 88 GLY A N 1
ATOM 656 C CA . GLY A 1 88 ? 3.109 -1.319 16.168 1.00 79.62 88 GLY A CA 1
ATOM 657 C C . GLY A 1 88 ? 2.944 -1.411 14.650 1.00 79.62 88 GLY A C 1
ATOM 658 O O . GLY A 1 88 ? 3.911 -1.167 13.940 1.00 79.62 88 GLY A O 1
ATOM 659 N N . GLY A 1 89 ? 1.756 -1.778 14.156 1.00 81.69 89 GLY A N 1
ATOM 660 C CA . GLY A 1 89 ? 1.558 -2.071 12.747 1.00 81.69 89 GLY A CA 1
ATOM 661 C C . GLY A 1 89 ? 0.992 -0.929 11.906 1.00 81.69 89 GLY A C 1
ATOM 662 O O . GLY A 1 89 ? 0.123 -0.184 12.369 1.00 81.69 89 GLY A O 1
ATOM 663 N N . ASN A 1 90 ? 1.419 -0.841 10.645 1.00 84.31 90 ASN A N 1
ATOM 664 C CA . ASN A 1 90 ? 1.056 0.230 9.723 1.00 84.31 90 ASN A CA 1
ATOM 665 C C . ASN A 1 90 ? 0.007 -0.189 8.687 1.00 84.31 90 ASN A C 1
ATOM 667 O O . ASN A 1 90 ? -0.005 -1.329 8.245 1.00 84.31 90 ASN A O 1
ATOM 671 N N . GLY A 1 91 ? -0.879 0.712 8.265 1.00 86.19 91 GLY A N 1
ATOM 672 C CA . GLY A 1 91 ? -1.873 0.390 7.231 1.00 86.19 91 GLY A CA 1
ATOM 673 C C . GLY A 1 91 ? -1.258 0.240 5.850 1.00 86.19 91 GLY A C 1
ATOM 674 O O . GLY A 1 91 ? -1.324 -0.830 5.249 1.00 86.19 91 GLY A O 1
ATOM 675 N N . VAL A 1 92 ? -0.632 1.308 5.376 1.00 87.50 92 VAL A N 1
ATOM 676 C CA . VAL A 1 92 ? 0.248 1.286 4.209 1.00 87.50 92 VAL A CA 1
ATOM 677 C C . VAL A 1 92 ? 1.620 1.757 4.661 1.00 87.50 92 VAL A C 1
ATOM 679 O O . VAL A 1 92 ? 1.710 2.759 5.366 1.00 87.50 92 VAL A O 1
ATOM 682 N N . ALA A 1 93 ? 2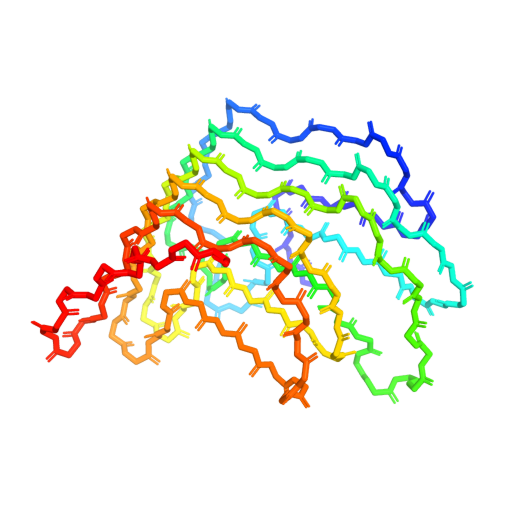.662 1.028 4.292 1.00 84.50 93 ALA A N 1
ATOM 683 C CA . ALA A 1 93 ? 4.047 1.393 4.535 1.00 84.50 93 ALA A CA 1
ATOM 684 C C . ALA A 1 93 ? 4.762 1.559 3.193 1.00 84.50 93 ALA A C 1
ATOM 686 O O . ALA A 1 93 ? 4.661 0.673 2.344 1.00 84.50 93 ALA A O 1
ATOM 687 N N . ILE A 1 94 ? 5.426 2.696 3.011 1.00 82.88 94 ILE A N 1
ATOM 688 C CA . ILE A 1 94 ? 6.215 3.016 1.824 1.00 82.88 94 ILE A CA 1
ATOM 689 C C . ILE A 1 94 ? 7.689 3.084 2.242 1.00 82.88 94 ILE A C 1
ATOM 691 O O . ILE A 1 94 ? 8.037 3.799 3.186 1.00 82.88 94 ILE A O 1
ATOM 695 N N . TYR A 1 95 ? 8.464 2.244 1.565 1.00 79.94 95 TYR A N 1
ATOM 696 C CA . TYR A 1 95 ? 9.909 2.069 1.534 1.00 79.94 95 TYR A CA 1
ATOM 697 C C . TYR A 1 95 ? 10.692 3.351 1.193 1.00 79.94 95 TYR A C 1
ATOM 699 O O . TYR A 1 95 ? 10.083 4.357 0.841 1.00 79.94 95 TYR A O 1
ATOM 707 N N . ASP A 1 96 ? 12.021 3.294 1.275 1.00 74.25 96 ASP A N 1
ATOM 708 C CA . ASP A 1 96 ? 13.064 3.800 0.356 1.00 74.25 96 ASP A CA 1
ATOM 709 C C . ASP A 1 96 ? 12.681 4.774 -0.798 1.00 74.25 96 ASP A C 1
ATOM 711 O O . ASP A 1 96 ? 13.131 4.645 -1.936 1.00 74.25 96 ASP A O 1
ATOM 715 N N . ASP A 1 97 ? 11.923 5.832 -0.504 1.00 72.75 97 ASP A N 1
ATOM 716 C CA . ASP A 1 97 ? 11.511 6.885 -1.447 1.00 72.75 97 ASP A CA 1
ATOM 717 C C . ASP A 1 97 ? 10.678 6.394 -2.654 1.00 72.75 97 ASP A C 1
ATOM 719 O O . ASP A 1 97 ? 10.669 7.021 -3.722 1.00 72.75 97 ASP A O 1
ATOM 723 N N . GLU A 1 98 ? 9.921 5.304 -2.510 1.00 77.94 98 GLU A N 1
ATOM 724 C CA . GLU A 1 98 ? 9.031 4.830 -3.571 1.00 77.94 98 GLU A CA 1
ATOM 725 C C . GLU A 1 98 ? 7.800 5.720 -3.791 1.00 77.94 98 GLU A C 1
ATOM 727 O O . GLU A 1 98 ? 7.365 6.531 -2.964 1.00 77.94 98 GLU A O 1
ATOM 732 N N . THR A 1 99 ? 7.203 5.554 -4.972 1.00 79.06 99 THR A N 1
ATOM 733 C CA . THR A 1 99 ? 6.010 6.291 -5.388 1.00 79.06 99 THR A CA 1
ATOM 734 C C . THR A 1 99 ? 4.762 5.423 -5.270 1.00 79.06 99 THR A C 1
ATOM 736 O O . THR A 1 99 ? 4.728 4.269 -5.695 1.00 79.06 99 THR A O 1
ATOM 739 N N . VAL A 1 100 ? 3.702 6.019 -4.721 1.00 85.50 100 VAL A N 1
ATOM 740 C CA . VAL A 1 100 ? 2.329 5.519 -4.827 1.00 85.50 100 VAL A CA 1
ATOM 741 C C . VAL A 1 100 ? 1.503 6.596 -5.516 1.00 85.50 100 VAL A C 1
ATOM 743 O O . VAL A 1 100 ? 1.154 7.620 -4.924 1.00 85.50 100 VAL A O 1
ATOM 746 N N . ASP A 1 101 ? 1.169 6.367 -6.779 1.00 89.12 101 ASP A N 1
ATOM 747 C CA . ASP A 1 101 ? 0.497 7.348 -7.626 1.00 89.12 101 ASP A CA 1
ATOM 748 C C . ASP A 1 101 ? -0.917 7.659 -7.122 1.00 89.12 101 ASP A C 1
ATOM 750 O O . ASP A 1 101 ? -1.337 8.819 -7.061 1.00 89.12 101 ASP A O 1
ATOM 754 N N . VAL A 1 102 ? -1.672 6.632 -6.718 1.00 90.19 102 VAL A N 1
ATOM 755 C CA . VAL A 1 102 ? -3.049 6.808 -6.243 1.00 90.19 102 VAL A CA 1
ATOM 756 C C . VAL A 1 102 ? -3.276 6.062 -4.946 1.00 90.19 102 VAL A C 1
ATOM 758 O O . VAL A 1 102 ? -3.310 4.839 -4.907 1.00 90.19 102 VAL A O 1
ATOM 761 N N . MET A 1 103 ? -3.589 6.802 -3.891 1.00 90.00 103 MET A N 1
ATOM 762 C CA . MET A 1 103 ? -4.091 6.262 -2.640 1.00 90.00 103 MET A CA 1
ATOM 763 C C . MET A 1 103 ? -5.459 6.867 -2.335 1.00 90.00 103 MET A C 1
ATOM 765 O O . MET A 1 103 ? -5.569 8.057 -2.036 1.00 90.00 103 MET A O 1
ATOM 769 N N . ARG A 1 104 ? -6.540 6.082 -2.382 1.00 92.00 104 ARG A N 1
ATOM 770 C CA . ARG A 1 104 ? -7.879 6.646 -2.131 1.00 92.00 104 ARG A CA 1
ATOM 771 C C . ARG A 1 104 ? -8.888 5.715 -1.492 1.00 92.00 104 ARG A C 1
ATOM 773 O O . ARG A 1 104 ? -8.886 4.515 -1.732 1.00 92.00 104 ARG A O 1
ATOM 780 N N . ASN A 1 105 ? -9.825 6.291 -0.743 1.00 93.12 105 ASN A N 1
ATOM 781 C CA . ASN A 1 105 ? -10.979 5.568 -0.201 1.00 93.12 105 ASN A CA 1
ATOM 782 C C . ASN A 1 105 ? -10.608 4.360 0.689 1.00 93.12 105 ASN A C 1
ATOM 784 O O . ASN A 1 105 ? -11.399 3.428 0.827 1.00 93.12 105 ASN A O 1
ATOM 788 N N . ASN A 1 106 ? -9.415 4.353 1.284 1.00 91.75 106 ASN A N 1
ATOM 789 C CA . ASN A 1 106 ? -8.989 3.309 2.208 1.00 91.75 106 ASN A CA 1
ATOM 790 C C . ASN A 1 106 ? -9.424 3.638 3.642 1.00 91.75 106 ASN A C 1
ATOM 792 O O . ASN A 1 106 ? -9.505 4.804 4.034 1.00 91.75 106 ASN A O 1
ATOM 796 N N . ILE A 1 107 ? -9.661 2.602 4.442 1.00 91.31 107 ILE A N 1
ATOM 797 C CA . ILE A 1 107 ? -9.876 2.698 5.888 1.00 91.31 107 ILE A CA 1
ATOM 798 C C . ILE A 1 107 ? -8.699 2.017 6.568 1.00 91.31 107 ILE A C 1
ATOM 800 O O . ILE A 1 107 ? -8.565 0.800 6.486 1.00 91.31 107 ILE A O 1
ATOM 804 N N . LEU A 1 108 ? -7.852 2.786 7.241 1.00 89.62 108 LEU A N 1
ATOM 805 C CA . LEU A 1 108 ? -6.617 2.299 7.844 1.00 89.62 108 LEU A CA 1
ATOM 806 C C . LEU A 1 108 ? -6.661 2.533 9.347 1.00 89.62 108 LEU A C 1
ATOM 808 O O . LEU A 1 108 ? -6.390 3.628 9.843 1.00 89.62 108 LEU A O 1
ATOM 812 N N . TYR A 1 109 ? -7.033 1.486 10.071 1.00 87.25 109 TYR A N 1
ATOM 813 C CA . TYR A 1 109 ? -7.001 1.455 11.521 1.00 87.25 109 TYR A CA 1
ATOM 814 C C . TYR A 1 109 ? -5.655 0.896 11.968 1.00 87.25 109 TYR A C 1
ATOM 816 O O . TYR A 1 109 ? -5.414 -0.301 11.845 1.00 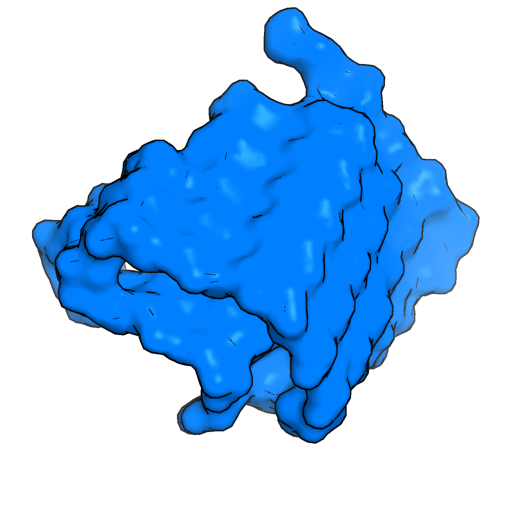87.25 109 TYR A O 1
ATOM 824 N N . ALA A 1 110 ? -4.768 1.748 12.473 1.00 79.19 110 ALA A N 1
ATOM 825 C CA . ALA A 1 110 ? -3.498 1.307 13.030 1.00 79.19 110 ALA A CA 1
ATOM 826 C C . ALA A 1 110 ? -3.652 0.952 14.513 1.00 79.19 110 ALA A C 1
ATOM 828 O O . ALA A 1 110 ? -4.308 1.669 15.279 1.00 79.19 110 ALA A O 1
ATOM 829 N N . GLY A 1 111 ? -3.036 -0.157 14.927 1.00 77.75 111 GLY A N 1
ATOM 830 C CA . GLY A 1 111 ? -2.986 -0.543 16.333 1.00 77.75 111 GLY A CA 1
ATOM 831 C C . GLY A 1 111 ? -2.129 0.415 17.168 1.00 77.75 111 GLY A C 1
ATOM 832 O O . GLY A 1 111 ? -1.520 1.359 16.665 1.00 77.75 111 GLY A O 1
ATOM 833 N N . ALA A 1 112 ? -2.071 0.179 18.482 1.00 82.38 112 ALA A N 1
ATOM 834 C CA . ALA A 1 112 ? -1.273 0.997 19.399 1.00 82.38 112 ALA A CA 1
ATOM 835 C C . ALA A 1 112 ? 0.189 1.106 18.935 1.00 82.38 112 ALA A C 1
ATOM 837 O O . ALA A 1 112 ? 0.851 0.087 18.769 1.00 82.38 112 ALA A O 1
ATOM 838 N N . GLY A 1 113 ? 0.679 2.333 18.735 1.00 79.62 113 GLY A N 1
ATOM 839 C CA . GLY A 1 113 ? 2.050 2.602 18.284 1.00 79.62 113 GLY A CA 1
ATOM 840 C C . GLY A 1 113 ? 2.294 2.459 16.776 1.00 79.62 113 GLY A C 1
ATOM 841 O O . GLY A 1 113 ? 3.422 2.679 16.357 1.00 79.62 113 GLY A O 1
ATOM 842 N N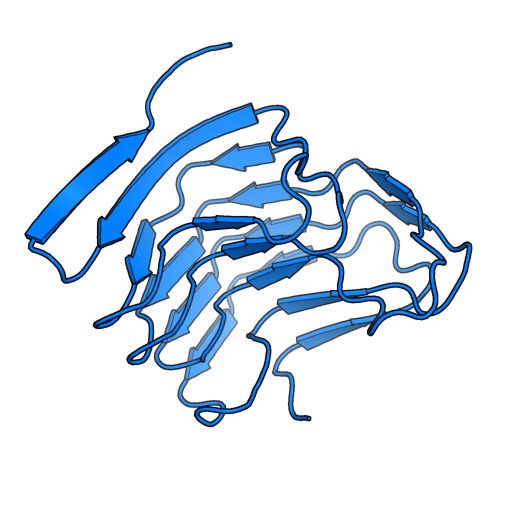 . GLY A 1 114 ? 1.280 2.107 15.980 1.00 80.75 114 GLY A N 1
ATOM 843 C CA . GLY A 1 114 ? 1.364 2.054 14.519 1.00 80.75 114 GLY A CA 1
ATOM 844 C C . GLY A 1 114 ? 0.796 3.300 13.834 1.00 80.75 114 GLY A C 1
ATOM 845 O O . GLY A 1 114 ? 0.141 4.135 14.470 1.00 80.75 114 GLY A O 1
ATOM 846 N N . LEU A 1 115 ? 1.011 3.406 12.523 1.00 82.69 115 LEU A N 1
ATOM 847 C CA . LEU A 1 115 ? 0.544 4.520 11.697 1.00 82.69 115 LEU A CA 1
ATOM 848 C C . LEU A 1 115 ? -0.385 4.044 10.581 1.00 82.69 115 LEU A C 1
ATOM 850 O O . LEU A 1 115 ? -0.174 3.013 9.959 1.00 82.69 115 LEU A O 1
ATOM 854 N N . GLY A 1 116 ? -1.440 4.801 10.282 1.00 83.88 116 GLY A N 1
ATOM 855 C CA . GLY A 1 116 ? -2.305 4.442 9.156 1.00 83.88 116 GLY A CA 1
ATOM 856 C C . GLY A 1 116 ? -1.542 4.467 7.821 1.00 83.88 116 GLY A C 1
ATOM 857 O O . GLY A 1 116 ? -1.728 3.579 6.997 1.00 83.88 116 GLY A O 1
ATOM 858 N N . LEU A 1 117 ? -0.637 5.434 7.658 1.00 84.69 117 LEU A N 1
ATOM 859 C CA . LEU A 1 117 ? 0.337 5.531 6.573 1.00 84.69 117 LEU A CA 1
ATOM 860 C C . LEU A 1 117 ? 1.723 5.777 7.183 1.00 84.69 117 LEU A C 1
ATOM 862 O O . LEU A 1 117 ? 1.864 6.675 8.014 1.00 84.69 117 LEU A O 1
ATOM 866 N N . TYR A 1 118 ? 2.701 4.975 6.779 1.00 83.25 118 TYR A N 1
ATOM 867 C CA . TYR A 1 118 ? 4.111 5.068 7.148 1.00 83.25 118 TYR A CA 1
ATOM 868 C C . TYR A 1 118 ? 4.954 5.343 5.901 1.00 83.25 118 TYR A C 1
ATOM 870 O O . TYR A 1 118 ? 4.694 4.753 4.855 1.00 83.25 118 TYR A O 1
ATOM 878 N N . ASP A 1 119 ? 5.942 6.220 6.039 1.00 80.75 119 ASP A N 1
ATOM 879 C CA . ASP A 1 119 ? 6.925 6.599 5.019 1.00 80.75 119 ASP A CA 1
ATOM 880 C C . ASP A 1 119 ? 8.304 6.559 5.695 1.00 80.75 119 ASP A C 1
ATOM 882 O O . ASP A 1 119 ? 8.502 7.265 6.691 1.00 80.75 119 ASP A O 1
ATOM 886 N N . ASP A 1 120 ? 9.195 5.682 5.218 1.00 74.75 120 ASP A N 1
ATOM 887 C CA . ASP A 1 120 ? 10.546 5.481 5.772 1.00 74.75 120 ASP A CA 1
ATOM 888 C C . ASP A 1 120 ? 11.611 6.372 5.111 1.00 74.75 120 ASP A C 1
ATOM 890 O O . ASP A 1 120 ? 12.588 6.751 5.757 1.00 74.75 120 ASP A O 1
ATOM 894 N N . GLY A 1 121 ? 11.419 6.739 3.840 1.00 60.75 121 GLY A N 1
ATOM 895 C CA . GLY A 1 121 ? 12.409 7.473 3.039 1.00 60.75 121 GLY A CA 1
ATOM 896 C C . GLY A 1 121 ? 12.383 8.987 3.259 1.00 60.75 121 GLY A C 1
ATOM 897 O O . GLY A 1 121 ? 13.376 9.687 3.058 1.00 60.75 121 GLY A O 1
ATOM 898 N N . GLY A 1 122 ? 11.264 9.524 3.754 1.00 54.25 122 GLY A N 1
ATOM 899 C CA . GLY A 1 122 ? 11.100 10.964 3.958 1.00 54.25 122 GLY A CA 1
ATOM 900 C C . GLY A 1 122 ? 10.826 11.741 2.665 1.00 54.25 122 GLY A C 1
ATOM 901 O O . GLY A 1 122 ? 10.683 12.968 2.720 1.00 54.25 122 GLY A O 1
ATOM 902 N N . SER A 1 123 ? 10.711 11.052 1.526 1.00 51.81 123 SER A N 1
ATOM 903 C CA . SER A 1 123 ? 10.245 11.593 0.252 1.00 51.81 123 SER A CA 1
ATOM 904 C C . SER A 1 123 ? 9.342 10.612 -0.517 1.00 51.81 123 SER A C 1
ATOM 906 O O . SER A 1 123 ? 9.311 10.667 -1.754 1.00 51.81 123 SER A O 1
ATOM 908 N N . ALA A 1 124 ? 8.554 9.761 0.161 1.00 59.78 124 ALA A N 1
ATOM 909 C CA . ALA A 1 124 ? 7.546 8.966 -0.540 1.00 59.78 124 ALA A CA 1
ATOM 910 C C . ALA A 1 124 ? 6.620 9.891 -1.341 1.00 59.78 124 ALA A C 1
ATOM 912 O O . ALA A 1 124 ? 5.957 10.792 -0.807 1.00 59.78 124 ALA A O 1
ATOM 913 N N . THR A 1 125 ? 6.568 9.679 -2.655 1.00 65.00 125 THR A N 1
ATOM 914 C CA . THR A 1 125 ? 5.734 10.509 -3.521 1.00 65.00 125 THR A CA 1
ATOM 915 C C . THR A 1 125 ? 4.340 9.905 -3.571 1.00 65.00 125 THR A C 1
ATOM 917 O O . THR A 1 125 ? 4.070 8.950 -4.291 1.00 65.00 125 THR A O 1
ATOM 920 N N . LEU A 1 126 ? 3.427 10.481 -2.791 1.00 73.00 126 LEU A N 1
ATOM 921 C CA . LEU A 1 126 ? 1.994 10.235 -2.925 1.00 73.00 126 LEU A CA 1
ATOM 922 C C . LEU A 1 126 ? 1.410 11.255 -3.894 1.00 73.00 126 LEU A C 1
ATOM 924 O O . LEU A 1 126 ? 1.117 12.387 -3.506 1.00 73.00 126 LEU A O 1
ATOM 928 N N . THR A 1 127 ? 1.242 10.870 -5.160 1.00 74.19 127 THR A N 1
ATOM 929 C CA . THR A 1 127 ? 0.761 11.808 -6.187 1.00 74.19 127 THR A CA 1
ATOM 930 C C . THR A 1 127 ? -0.688 12.217 -5.931 1.00 74.19 127 THR A C 1
ATOM 932 O O . THR A 1 127 ? -1.027 13.395 -6.019 1.00 74.19 127 THR A O 1
ATOM 935 N N . THR A 1 128 ? -1.553 11.264 -5.571 1.00 80.19 128 THR A N 1
ATOM 936 C CA . THR A 1 128 ? -2.941 11.523 -5.172 1.00 80.19 128 THR A CA 1
ATOM 937 C C . THR A 1 128 ? -3.269 10.799 -3.875 1.00 80.19 128 THR A C 1
ATOM 939 O O . THR A 1 128 ? -3.243 9.574 -3.822 1.00 80.19 128 THR A O 1
ATOM 942 N N . ASN A 1 129 ? -3.685 11.541 -2.847 1.00 82.50 129 ASN A N 1
ATOM 943 C CA . ASN A 1 129 ? -4.157 10.980 -1.581 1.00 82.50 129 ASN A CA 1
ATOM 944 C C . ASN A 1 129 ? -5.532 11.564 -1.217 1.00 82.50 129 ASN A C 1
ATOM 946 O O . ASN A 1 129 ? -5.630 12.711 -0.784 1.00 82.50 129 ASN A O 1
ATOM 950 N N . THR A 1 130 ? -6.614 10.802 -1.423 1.00 85.75 130 THR A N 1
ATOM 951 C CA . THR A 1 130 ? -7.986 11.328 -1.272 1.00 85.75 130 THR A CA 1
ATOM 952 C C . THR A 1 130 ? -8.943 10.382 -0.550 1.00 85.75 130 THR A C 1
ATOM 954 O O . THR A 1 130 ? -9.006 9.188 -0.819 1.00 85.75 130 THR A O 1
ATOM 957 N N . ASN A 1 131 ? -9.780 10.929 0.336 1.00 87.62 131 ASN A N 1
ATOM 958 C CA . ASN A 1 131 ? -10.849 10.190 1.024 1.00 87.62 131 ASN A CA 1
ATOM 959 C C . ASN A 1 131 ? -10.358 8.969 1.824 1.00 87.62 131 ASN A C 1
ATOM 961 O O . ASN A 1 131 ? -11.098 7.997 1.973 1.00 87.62 131 ASN A O 1
ATOM 965 N N . ASN A 1 132 ? -9.123 9.001 2.324 1.00 86.75 132 ASN A N 1
ATOM 966 C CA . ASN A 1 132 ? -8.606 7.955 3.196 1.00 86.75 132 ASN A CA 1
ATOM 967 C C . ASN A 1 132 ? -8.925 8.294 4.654 1.00 86.75 132 ASN A C 1
ATOM 969 O O . ASN A 1 132 ? -8.700 9.415 5.120 1.00 86.75 132 ASN A O 1
ATOM 973 N N . LEU A 1 133 ? -9.455 7.311 5.374 1.00 87.62 133 LEU A N 1
ATOM 974 C CA . LEU A 1 133 ? -9.720 7.398 6.800 1.00 87.62 133 LEU A CA 1
ATOM 975 C C . LEU A 1 133 ? -8.562 6.750 7.555 1.00 87.62 133 LEU A C 1
ATOM 977 O O . LEU A 1 133 ? -8.419 5.530 7.523 1.00 87.62 133 LEU A O 1
ATOM 981 N N . TYR A 1 134 ? -7.778 7.554 8.269 1.00 83.31 134 TYR A N 1
ATOM 982 C CA . TYR A 1 134 ? -6.704 7.063 9.124 1.00 83.31 134 TYR A CA 1
ATOM 983 C C . TYR A 1 134 ? -7.149 7.145 10.580 1.00 83.31 134 TYR A C 1
ATOM 985 O O . TYR A 1 134 ? -7.508 8.213 11.082 1.00 83.31 134 TYR A O 1
ATOM 993 N N . TYR A 1 135 ? -7.126 6.017 11.277 1.00 75.62 135 TYR A N 1
ATOM 994 C CA . TYR A 1 135 ? -7.328 5.980 12.716 1.00 75.62 135 TYR A CA 1
ATOM 995 C C . TYR A 1 135 ? -6.027 5.576 13.389 1.00 75.62 135 TYR A C 1
ATOM 997 O O . TYR A 1 135 ? -5.493 4.499 13.123 1.00 75.62 135 TYR A O 1
ATOM 1005 N N . ILE A 1 136 ? -5.536 6.438 14.275 1.00 68.56 136 ILE A N 1
ATOM 1006 C CA . ILE A 1 136 ? -4.359 6.167 15.094 1.00 68.56 136 ILE A CA 1
ATOM 1007 C C . ILE A 1 136 ? -4.852 5.927 16.518 1.00 68.56 136 ILE A C 1
ATOM 1009 O O . ILE A 1 136 ? -5.570 6.755 17.084 1.00 68.56 136 ILE A O 1
ATOM 1013 N N . ALA A 1 137 ? -4.455 4.805 17.117 1.00 62.25 137 ALA A N 1
ATOM 1014 C CA . ALA A 1 137 ? -4.908 4.375 18.442 1.00 62.25 137 ALA A CA 1
ATOM 1015 C C . ALA A 1 137 ? -4.600 5.359 19.595 1.00 62.25 137 ALA A C 1
ATOM 1017 O O . ALA A 1 137 ? -5.139 5.199 20.687 1.00 62.25 137 ALA A O 1
ATOM 1018 N N . SER A 1 138 ? -3.793 6.404 19.367 1.00 63.56 138 SER A N 1
ATOM 1019 C CA . SER A 1 138 ? -3.634 7.540 20.291 1.00 63.56 138 SER A CA 1
ATOM 1020 C C . SER A 1 138 ? -4.857 8.474 20.351 1.00 63.56 138 SER A C 1
ATOM 1022 O O . SER A 1 138 ? -4.868 9.404 21.155 1.00 63.56 138 SER A O 1
ATOM 1024 N N . GLY A 1 139 ? -5.907 8.206 19.563 1.00 54.00 139 GLY A N 1
ATOM 1025 C CA . GLY A 1 139 ? -7.251 8.761 19.752 1.00 54.00 139 GLY A CA 1
ATOM 1026 C C . GLY A 1 139 ? -7.706 9.777 18.705 1.00 54.00 139 GLY A C 1
ATOM 1027 O O . GLY A 1 139 ? -8.830 10.265 18.802 1.00 54.00 139 GLY A O 1
ATOM 1028 N N . ASN A 1 140 ? -6.892 10.073 17.690 1.00 58.66 140 ASN A N 1
ATOM 1029 C CA . ASN A 1 140 ? -7.273 11.000 16.626 1.00 58.66 140 ASN A CA 1
ATOM 1030 C C . ASN A 1 140 ? -7.683 10.234 15.361 1.00 58.66 140 ASN A C 1
ATOM 1032 O O . ASN A 1 140 ? -6.888 9.496 14.777 1.00 58.66 140 ASN A O 1
ATOM 1036 N N . VAL A 1 141 ? -8.929 10.443 14.924 1.00 62.00 141 VAL A N 1
ATOM 1037 C CA . VAL A 1 141 ? -9.331 10.187 13.537 1.00 62.00 141 VAL A CA 1
ATOM 1038 C C . VAL A 1 141 ? -8.731 11.304 12.696 1.00 62.00 141 VAL A C 1
ATOM 1040 O O . VAL A 1 141 ? -9.074 12.471 12.885 1.00 62.00 141 VAL A O 1
ATOM 1043 N N . VAL A 1 142 ? -7.854 10.956 11.765 1.00 64.56 142 VAL A N 1
ATOM 1044 C CA . VAL A 1 142 ? -7.318 11.892 10.782 1.00 64.56 142 VAL A CA 1
ATOM 1045 C C . VAL A 1 142 ? -7.933 11.531 9.437 1.00 64.56 142 VAL A C 1
ATOM 1047 O O . VAL A 1 142 ? -7.625 10.497 8.848 1.00 64.56 142 VAL A O 1
ATOM 1050 N N . LEU A 1 143 ? -8.849 12.370 8.957 1.00 56.44 143 LEU A N 1
ATOM 1051 C CA . LEU A 1 143 ? -9.306 12.305 7.574 1.00 56.44 143 LEU A CA 1
ATOM 1052 C C . LEU A 1 143 ? -8.373 13.191 6.748 1.00 56.44 143 LEU A C 1
ATOM 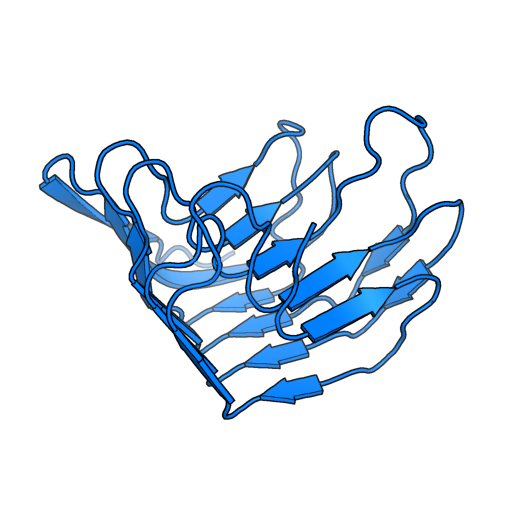1054 O O . LEU A 1 143 ? -8.438 14.415 6.868 1.00 56.44 143 LEU A O 1
ATOM 1058 N N . PHE A 1 144 ? -7.528 12.600 5.903 1.00 57.06 144 PHE A N 1
ATOM 1059 C CA . PHE A 1 144 ? -6.911 13.378 4.830 1.00 57.06 144 PHE A CA 1
ATOM 1060 C C . PHE A 1 144 ? -7.900 13.426 3.665 1.00 57.06 144 PHE A C 1
ATOM 1062 O O . PHE A 1 144 ? -8.096 12.468 2.914 1.00 57.06 144 PHE A O 1
ATOM 1069 N N . GLY A 1 145 ? -8.578 14.563 3.564 1.00 43.88 145 GLY A N 1
ATOM 1070 C CA . GLY A 1 145 ? -9.326 14.976 2.389 1.00 43.88 145 GLY A CA 1
ATOM 1071 C C . GLY A 1 145 ? -8.809 16.339 1.961 1.00 43.88 145 GLY A C 1
ATOM 1072 O O . GLY A 1 145 ? -9.295 17.355 2.446 1.00 43.88 145 GLY A O 1
ATOM 1073 N N . GLY A 1 146 ? -7.801 16.357 1.094 1.00 33.25 146 GLY A N 1
ATOM 1074 C CA . GLY A 1 146 ? -7.320 17.565 0.435 1.00 33.25 146 GLY A CA 1
ATOM 1075 C C . GLY A 1 146 ? -7.101 17.257 -1.037 1.00 33.25 146 GLY A C 1
ATOM 1076 O O . GLY A 1 146 ? -6.337 16.356 -1.361 1.00 33.25 146 GLY A O 1
ATOM 1077 N N . SER A 1 147 ? -7.834 17.945 -1.909 1.00 35.84 147 SER A N 1
ATOM 1078 C CA . SER A 1 147 ? -7.602 17.940 -3.353 1.00 35.84 147 SER A CA 1
ATOM 1079 C C . SER A 1 147 ? -6.181 18.407 -3.675 1.00 35.84 147 SER A C 1
ATOM 1081 O O . SER A 1 147 ? -5.645 19.242 -2.942 1.00 35.84 147 SER A O 1
ATOM 1083 N N . GLY A 1 148 ? -5.626 17.891 -4.776 1.00 33.84 148 GLY A N 1
ATOM 1084 C CA . GLY A 1 148 ? -4.432 18.454 -5.413 1.00 33.84 148 GLY A CA 1
ATOM 1085 C C . GLY A 1 148 ? -4.607 19.891 -5.893 1.00 33.84 148 GLY A C 1
ATOM 1086 O O . GLY A 1 148 ? -5.729 20.443 -5.771 1.00 33.84 148 GLY A O 1
#

Radius of gyration: 13.85 Å; Cα contacts (8 Å, |Δi|>4): 500; chains: 1; bounding box: 32×33×35 Å

pLDDT: mean 76.41, std 14.27, range [33.25, 96.31]

Foldseek 3Di:
DDELDEQEAQREQAEAEDEEEDDDDLPDDAHYEHEYQAQHEYEQYEYAHYEYEAGQEHYEYYDNVPPPHDHAYYNAEYEHYEYHYDANHEDYEYYQQYEHAYDEHYEFEYHHNYWPYHYDNVNHHHNYHAQYWIHYPVGDTDGPHDDD

Secondary structure (DSSP, 8-state):
---SEEE-SS--S-EEES-EEE---TT---SEEE--SSS-EEES-EEES-EEES-SEEEEE---TT-----EEES-EEES-EEEPPTT-EEEEE-TT-EEEEEES-EEEE-TT--SEEESSS--EEEEEESEEEEETTTEEEEE----